Protein AF-A0A2S2NG15-F1 (afdb_monomer)

Foldseek 3Di:
DVLVVLQLLLVVLLVVLCVVVVHDSVPQDLVSSLVSLVVCVPPPVSLLVSLVVSCCVVPNPDDDDPVSSVVSSVCSNVSCNSSCSQQVDPDPPDDDDDDDDDRDRDDDD

Mean predicted aligned error: 10.69 Å

pLDDT: mean 72.99, std 17.3, range [33.66, 89.06]

Radius of gyration: 14.91 Å; Cα contacts (8 Å, |Δi|>4): 68; chains: 1; bounding box: 32×43×29 Å

Secondary structure (DSSP, 8-state):
-HHHHHHHHHHHHHHHHHHHHTS-GGG--HHHHHHHHHHHTSSHHHHHHHHHHHHHHHH-S----HHHHHHHHHHHHSHHHHHHHHS--S---SSS-------------

Sequence (109 aa):
MALHFRRLVSIILLEYLSHKKNTSLIAITLEDFEHFLKSLKKPRGVISGCVRDILVVLLGNCNVTDSAQNLVATWIRRINTLTSTLFKASEIDIRDRGLELTNVYPNYH

Structure (mmCIF, N/CA/C/O backbone):
data_AF-A0A2S2NG15-F1
#
_entry.id   AF-A0A2S2NG15-F1
#
loop_
_atom_site.group_PDB
_atom_site.id
_atom_s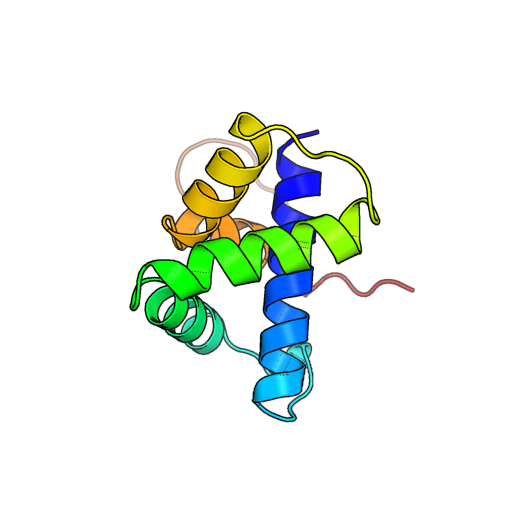ite.type_symbol
_atom_site.label_atom_id
_atom_site.label_alt_id
_atom_site.label_comp_id
_atom_site.label_asym_id
_atom_site.label_entity_id
_atom_site.label_seq_id
_atom_site.pdbx_PDB_ins_c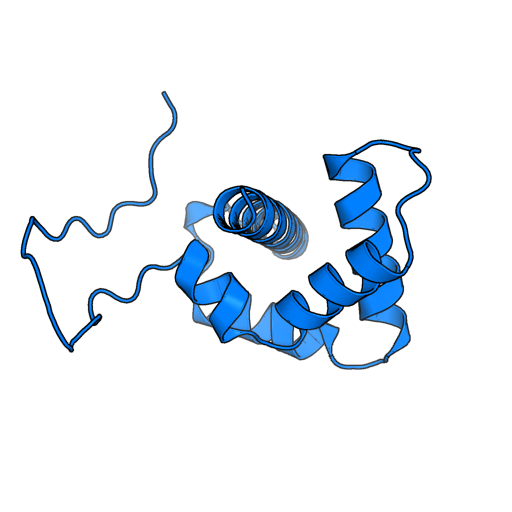ode
_atom_site.Cartn_x
_atom_site.Cartn_y
_atom_site.Cartn_z
_atom_site.occupancy
_atom_site.B_iso_or_equiv
_atom_site.auth_seq_id
_atom_site.auth_comp_id
_atom_site.auth_asym_id
_atom_site.auth_atom_id
_atom_site.pdbx_PDB_model_num
ATOM 1 N N . MET A 1 1 ? 10.495 11.535 -9.237 1.00 53.75 1 MET A N 1
ATOM 2 C CA . MET A 1 1 ? 10.220 10.143 -9.674 1.00 53.75 1 MET A CA 1
ATOM 3 C C . MET A 1 1 ? 9.774 9.234 -8.523 1.00 53.75 1 MET A C 1
ATOM 5 O O . MET A 1 1 ? 8.595 8.915 -8.468 1.00 53.75 1 MET A O 1
ATOM 9 N N . ALA A 1 2 ? 10.636 8.873 -7.558 1.00 65.25 2 ALA A N 1
ATOM 10 C CA . ALA A 1 2 ? 10.291 7.889 -6.512 1.00 65.25 2 ALA A CA 1
ATOM 11 C C . ALA A 1 2 ? 9.127 8.294 -5.577 1.00 65.25 2 ALA A C 1
ATOM 13 O O . ALA A 1 2 ? 8.388 7.429 -5.115 1.00 65.25 2 ALA A O 1
ATOM 14 N N . LEU A 1 3 ? 8.938 9.595 -5.320 1.00 72.25 3 LEU A N 1
ATOM 15 C CA . LEU A 1 3 ? 7.836 10.102 -4.491 1.00 72.25 3 LEU A CA 1
ATOM 16 C C . LEU A 1 3 ? 6.460 9.875 -5.140 1.00 72.25 3 LEU A C 1
ATOM 18 O O . LEU A 1 3 ? 5.532 9.451 -4.459 1.00 72.25 3 LEU A O 1
ATOM 22 N N . HIS A 1 4 ? 6.336 10.111 -6.452 1.00 74.94 4 HIS A N 1
ATOM 23 C CA . HIS A 1 4 ? 5.081 9.900 -7.183 1.00 74.94 4 HIS A CA 1
ATOM 24 C C . HIS A 1 4 ? 4.715 8.420 -7.239 1.00 74.94 4 HIS A C 1
ATOM 26 O O . HIS A 1 4 ? 3.577 8.064 -6.963 1.00 74.94 4 HIS A O 1
ATOM 32 N N . PHE A 1 5 ? 5.697 7.553 -7.501 1.00 79.62 5 PHE A N 1
ATOM 33 C CA . PHE A 1 5 ? 5.469 6.110 -7.506 1.00 79.62 5 PHE A CA 1
ATOM 34 C C . PHE A 1 5 ? 5.064 5.592 -6.120 1.00 79.62 5 PHE A C 1
ATOM 36 O O . PHE A 1 5 ? 4.104 4.842 -5.990 1.00 79.62 5 PHE A O 1
ATOM 43 N N . ARG A 1 6 ? 5.725 6.068 -5.057 1.00 81.50 6 ARG A N 1
ATOM 44 C CA . ARG A 1 6 ? 5.335 5.761 -3.676 1.00 81.50 6 ARG A CA 1
ATOM 45 C C . ARG A 1 6 ? 3.912 6.223 -3.366 1.00 81.50 6 ARG A C 1
ATOM 47 O O . ARG A 1 6 ? 3.167 5.483 -2.740 1.00 81.50 6 ARG A O 1
ATOM 54 N N . ARG A 1 7 ? 3.526 7.415 -3.826 1.00 82.19 7 ARG A N 1
ATOM 55 C CA . ARG A 1 7 ? 2.168 7.938 -3.650 1.00 82.19 7 ARG A CA 1
ATOM 56 C C . ARG A 1 7 ? 1.126 7.077 -4.369 1.00 82.19 7 ARG A C 1
ATOM 58 O O . ARG A 1 7 ? 0.098 6.794 -3.771 1.00 82.19 7 ARG A O 1
ATOM 65 N N . LEU A 1 8 ? 1.406 6.618 -5.590 1.00 83.12 8 LEU A N 1
ATOM 66 C CA . LEU A 1 8 ? 0.530 5.692 -6.320 1.00 83.12 8 LEU A CA 1
ATOM 67 C C . LEU A 1 8 ? 0.361 4.359 -5.582 1.00 83.12 8 LEU A C 1
ATOM 69 O O . LEU A 1 8 ? -0.761 3.899 -5.406 1.00 83.12 8 LEU A O 1
ATOM 73 N N . VAL A 1 9 ? 1.458 3.783 -5.075 1.00 86.50 9 VAL A N 1
ATOM 74 C CA . VAL A 1 9 ? 1.409 2.579 -4.226 1.00 86.50 9 VAL A CA 1
ATOM 75 C C . VAL A 1 9 ? 0.503 2.804 -3.014 1.00 86.50 9 VAL A C 1
ATOM 77 O O . VAL A 1 9 ? -0.321 1.951 -2.693 1.00 86.50 9 VAL A O 1
ATOM 80 N N . SER A 1 10 ? 0.628 3.955 -2.350 1.00 85.88 10 SER A N 1
ATOM 81 C CA . SER A 1 10 ? -0.219 4.285 -1.207 1.00 85.88 10 SER A CA 1
ATOM 82 C C . SER A 1 10 ? -1.700 4.416 -1.597 1.00 85.88 10 SER A C 1
ATOM 84 O O . SER A 1 10 ? -2.545 3.906 -0.869 1.00 85.88 10 SER A O 1
AT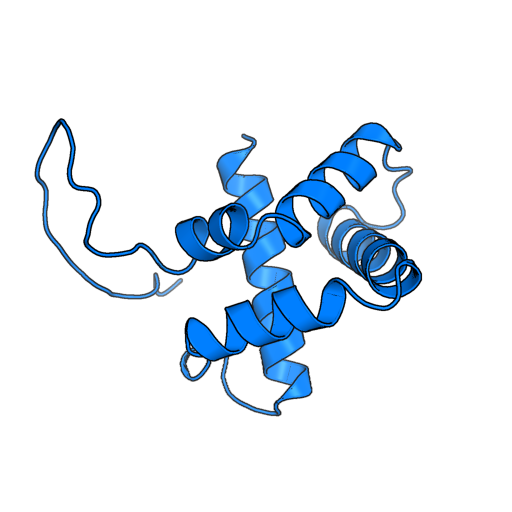OM 86 N N . ILE A 1 11 ? -2.021 5.054 -2.732 1.00 86.62 11 ILE A N 1
ATOM 87 C CA . ILE A 1 11 ? -3.405 5.202 -3.227 1.00 86.62 11 ILE A CA 1
ATOM 88 C C . ILE A 1 11 ? -4.035 3.832 -3.490 1.00 86.62 11 ILE A C 1
ATOM 90 O O . ILE A 1 11 ? -5.123 3.569 -2.992 1.00 86.62 11 ILE A O 1
ATOM 94 N N . ILE A 1 12 ? -3.327 2.926 -4.169 1.00 88.44 12 ILE A N 1
ATOM 95 C CA . ILE A 1 12 ? -3.831 1.569 -4.447 1.00 88.44 12 ILE A CA 1
ATOM 96 C C . ILE A 1 12 ? -4.107 0.804 -3.149 1.00 88.44 12 ILE A C 1
ATOM 98 O O . ILE A 1 12 ? -5.122 0.124 -3.013 1.00 88.44 12 ILE A O 1
ATOM 102 N N . LEU A 1 13 ? -3.219 0.923 -2.160 1.00 88.19 13 LEU A N 1
ATOM 103 C CA . LEU A 1 13 ? -3.423 0.305 -0.849 1.00 88.19 13 LEU A CA 1
ATOM 104 C C . LEU A 1 13 ? -4.637 0.894 -0.115 1.00 88.19 13 LEU A C 1
ATOM 106 O O . LEU A 1 13 ? -5.330 0.169 0.600 1.00 88.19 13 LEU A O 1
ATOM 110 N N . LEU A 1 14 ? -4.890 2.193 -0.281 1.00 87.25 14 LEU A N 1
ATOM 111 C CA . LEU A 1 14 ? -6.043 2.882 0.291 1.00 87.25 14 LEU A CA 1
ATOM 112 C C . LEU A 1 14 ? -7.351 2.439 -0.384 1.00 87.25 14 LEU A C 1
ATOM 114 O O . LEU A 1 14 ? -8.319 2.141 0.310 1.00 87.25 14 LEU A O 1
ATOM 118 N N . GLU A 1 15 ? -7.360 2.321 -1.712 1.00 87.44 15 GLU A N 1
ATOM 119 C CA . GLU A 1 15 ? -8.476 1.770 -2.497 1.00 87.44 15 GLU A CA 1
ATOM 120 C C . GLU A 1 15 ? -8.789 0.334 -2.094 1.00 87.44 15 GLU A C 1
ATOM 122 O O . GLU A 1 15 ? -9.940 -0.002 -1.811 1.00 87.44 15 GLU A O 1
ATOM 127 N N . TYR A 1 16 ? -7.764 -0.504 -1.958 1.00 87.75 16 TYR A N 1
ATOM 128 C CA . TYR A 1 16 ? -7.940 -1.871 -1.484 1.00 87.75 16 TYR A CA 1
ATOM 129 C C . TYR A 1 16 ? -8.577 -1.921 -0.086 1.00 87.75 16 TYR A C 1
ATOM 131 O O . TYR A 1 16 ? -9.485 -2.717 0.167 1.00 87.75 16 TYR A O 1
ATOM 139 N N . LEU A 1 17 ? -8.141 -1.050 0.830 1.00 88.25 17 LEU A N 1
ATOM 140 C CA . LEU A 1 17 ? -8.729 -0.943 2.165 1.00 88.25 17 LEU A CA 1
ATOM 141 C C . LEU A 1 17 ? -10.183 -0.443 2.119 1.00 88.25 17 LEU A C 1
ATOM 143 O O . LEU A 1 17 ? -11.019 -0.967 2.856 1.00 88.25 17 LEU A O 1
ATOM 147 N N . SER A 1 18 ? -10.490 0.517 1.245 1.00 87.12 18 SER A N 1
ATOM 148 C CA . SER A 1 18 ? -11.841 1.055 1.017 1.00 87.12 18 SER A CA 1
ATOM 149 C C . SER A 1 18 ? -12.802 -0.037 0.573 1.00 87.12 18 SER A C 1
ATOM 151 O O . SER A 1 18 ? -13.849 -0.224 1.198 1.00 87.12 18 SER A O 1
ATOM 153 N N . HIS A 1 19 ? -12.396 -0.839 -0.410 1.00 87.25 19 HIS A N 1
ATOM 154 C CA . HIS A 1 19 ? -13.165 -1.996 -0.854 1.00 87.25 19 HIS A CA 1
ATOM 155 C C . HIS A 1 19 ? -13.331 -3.040 0.251 1.00 87.25 19 HIS A C 1
ATOM 157 O O . HIS A 1 19 ? -14.434 -3.537 0.464 1.00 87.25 19 HIS A O 1
ATOM 163 N N . LYS A 1 20 ? -12.268 -3.340 1.007 1.00 86.38 20 LYS A N 1
ATOM 164 C CA . LYS A 1 20 ? -12.324 -4.324 2.097 1.00 86.38 20 LYS A CA 1
ATOM 165 C C . LYS A 1 20 ? -13.265 -3.905 3.232 1.00 86.38 20 LYS A C 1
ATOM 167 O O . LYS A 1 20 ? -13.905 -4.763 3.833 1.00 86.38 20 LYS A O 1
ATOM 172 N N . LYS A 1 21 ? -13.327 -2.610 3.549 1.00 85.25 21 LYS A N 1
ATOM 173 C CA . LYS A 1 21 ? -14.220 -2.055 4.578 1.00 85.25 21 LYS A CA 1
ATOM 174 C C . LYS A 1 21 ? -15.629 -1.739 4.067 1.00 85.25 21 LYS A C 1
ATOM 176 O O . LYS A 1 21 ? -16.504 -1.485 4.887 1.00 85.25 21 LYS A O 1
ATOM 181 N N . ASN A 1 22 ? -15.848 -1.763 2.752 1.00 89.06 22 ASN A N 1
ATOM 182 C CA . ASN A 1 22 ? -17.071 -1.284 2.107 1.00 89.06 22 ASN A CA 1
ATOM 183 C C . ASN A 1 22 ? -17.418 0.168 2.502 1.00 89.06 22 ASN A C 1
ATOM 185 O O . ASN A 1 22 ? -18.566 0.506 2.785 1.00 89.06 22 ASN A O 1
ATOM 189 N N . THR A 1 23 ? -16.397 1.026 2.564 1.00 86.50 23 THR A N 1
ATOM 190 C CA . THR A 1 23 ? -16.508 2.444 2.942 1.00 86.50 23 THR A CA 1
ATOM 191 C C . THR A 1 23 ? -15.836 3.319 1.898 1.00 86.50 23 THR A C 1
ATOM 193 O O . THR A 1 23 ? -14.843 2.902 1.311 1.00 86.50 23 THR A O 1
ATOM 196 N N . SER A 1 24 ? -16.311 4.553 1.707 1.00 84.50 24 SER A N 1
ATOM 197 C CA . SER A 1 24 ? -15.656 5.527 0.818 1.00 84.50 24 SER A CA 1
ATOM 198 C C . SER A 1 24 ? -14.186 5.758 1.200 1.00 84.50 24 SER A C 1
ATOM 200 O O . SER A 1 24 ? -13.846 5.770 2.383 1.00 84.50 24 SER A O 1
ATOM 202 N N . LEU A 1 25 ? -13.330 6.001 0.202 1.00 80.81 25 LEU A N 1
ATOM 203 C CA . LEU A 1 25 ? -11.916 6.368 0.370 1.00 80.81 25 LEU A CA 1
ATOM 204 C C . LEU A 1 25 ? -11.713 7.525 1.357 1.00 80.81 25 LEU A C 1
ATOM 206 O O . LEU A 1 25 ? -10.787 7.500 2.161 1.00 80.81 25 LEU A O 1
ATOM 210 N N . ILE A 1 26 ? -12.606 8.516 1.312 1.00 78.88 26 ILE A N 1
ATOM 211 C CA . ILE A 1 26 ? -12.539 9.739 2.127 1.00 78.88 26 ILE A CA 1
ATOM 212 C C . ILE A 1 26 ? -12.833 9.438 3.606 1.00 78.88 26 ILE A C 1
ATOM 214 O O . ILE A 1 26 ? -12.393 10.166 4.490 1.00 78.88 26 ILE A O 1
ATOM 218 N N . ALA A 1 27 ? -13.555 8.350 3.886 1.00 80.88 27 ALA A N 1
ATOM 219 C CA . ALA A 1 27 ? -13.894 7.932 5.244 1.00 80.88 27 ALA A CA 1
ATOM 220 C C . ALA A 1 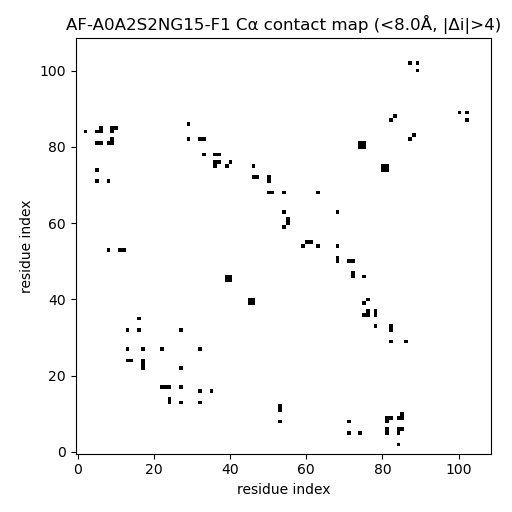27 ? -12.771 7.131 5.926 1.00 80.88 27 ALA A C 1
ATOM 222 O O . ALA A 1 27 ? -12.883 6.818 7.110 1.00 80.88 27 ALA A O 1
ATOM 223 N N . ILE A 1 28 ? -11.701 6.777 5.203 1.00 83.62 28 ILE A N 1
ATOM 224 C CA . ILE A 1 28 ? -10.577 6.041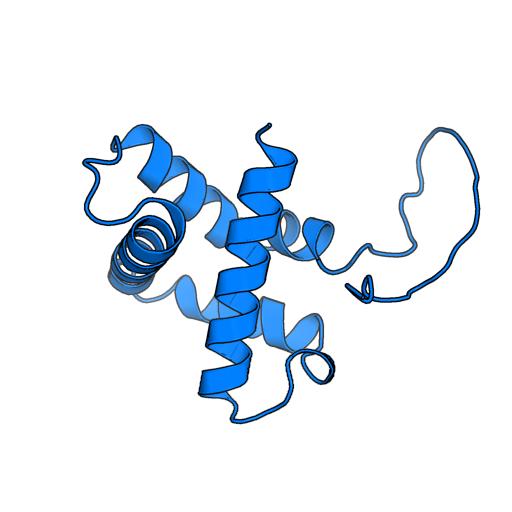 5.780 1.00 83.62 28 ILE A CA 1
ATOM 225 C C . ILE A 1 28 ? -9.693 6.993 6.576 1.00 83.62 28 ILE A C 1
ATOM 227 O O . ILE A 1 28 ? -9.113 7.937 6.040 1.00 83.62 28 ILE A O 1
ATOM 231 N N . THR A 1 29 ? -9.538 6.690 7.859 1.00 86.06 29 THR A N 1
ATOM 232 C CA . THR A 1 29 ? -8.654 7.441 8.750 1.00 86.06 29 THR A CA 1
ATOM 233 C C . THR A 1 29 ? -7.194 6.997 8.615 1.00 86.06 29 THR A C 1
ATOM 235 O O . THR A 1 29 ? -6.885 5.907 8.122 1.00 86.06 29 THR A O 1
ATOM 238 N N . LEU A 1 30 ? -6.268 7.828 9.102 1.00 84.25 30 LEU A N 1
ATOM 239 C CA . LEU A 1 30 ? -4.857 7.449 9.215 1.00 84.25 30 LEU A CA 1
ATOM 240 C C . LEU A 1 30 ? -4.692 6.166 10.047 1.00 84.25 30 LEU A C 1
ATOM 242 O O . LEU A 1 30 ? -3.960 5.265 9.645 1.00 84.25 30 LEU A O 1
ATOM 246 N N . GLU A 1 31 ? -5.400 6.066 11.173 1.00 85.75 31 GLU A N 1
ATOM 247 C CA . GLU A 1 31 ? -5.330 4.913 12.074 1.00 85.75 31 GLU A CA 1
ATOM 248 C C . GLU A 1 31 ? -5.773 3.617 11.382 1.00 85.75 31 GLU A C 1
ATOM 250 O O . GLU A 1 31 ? -5.097 2.589 11.484 1.00 85.75 31 GLU A O 1
ATOM 255 N N . ASP A 1 32 ? -6.846 3.681 10.592 1.00 86.19 32 ASP A N 1
ATOM 256 C CA . ASP A 1 32 ? -7.314 2.555 9.784 1.00 86.19 32 ASP A CA 1
ATOM 257 C C . ASP A 1 32 ? -6.254 2.075 8.796 1.00 86.19 32 ASP A C 1
ATOM 259 O O . ASP A 1 32 ? -6.011 0.870 8.653 1.00 86.19 32 ASP A O 1
ATOM 263 N N . PHE A 1 33 ? -5.608 3.024 8.120 1.00 86.25 33 PHE A N 1
ATOM 264 C CA . PHE A 1 33 ? -4.567 2.730 7.151 1.00 86.25 33 PHE A CA 1
ATOM 265 C C . PHE A 1 33 ? -3.318 2.147 7.824 1.00 86.25 33 PHE A C 1
ATOM 267 O O . PHE A 1 33 ? -2.757 1.157 7.349 1.00 86.25 33 PHE A O 1
ATOM 274 N N . GLU A 1 34 ? -2.906 2.676 8.976 1.00 86.62 34 GLU A N 1
ATOM 275 C CA . GLU A 1 34 ? -1.798 2.118 9.750 1.00 86.62 34 GLU A CA 1
ATOM 276 C C . GLU A 1 34 ? -2.085 0.707 10.256 1.00 86.62 34 GLU A C 1
ATOM 278 O O . GLU A 1 34 ? -1.219 -0.170 10.166 1.00 86.62 34 GLU A O 1
ATOM 283 N N . HIS A 1 35 ? -3.286 0.469 10.784 1.00 87.81 35 HIS A N 1
ATOM 284 C CA . HIS A 1 35 ? -3.699 -0.849 11.250 1.00 87.81 35 HIS A CA 1
ATOM 285 C C . HIS A 1 35 ? -3.705 -1.857 10.096 1.00 87.81 35 HIS A C 1
ATOM 287 O O . HIS A 1 35 ? -3.192 -2.973 10.229 1.00 87.81 35 HIS A O 1
ATOM 293 N N . PHE A 1 36 ? -4.192 -1.446 8.924 1.00 87.75 36 PHE A N 1
ATOM 294 C CA . PHE A 1 36 ? -4.114 -2.247 7.710 1.00 87.75 36 PHE A CA 1
ATOM 295 C C . PHE A 1 36 ? -2.664 -2.582 7.331 1.00 87.75 36 PHE A C 1
ATOM 297 O O . PHE A 1 36 ? -2.330 -3.761 7.192 1.00 87.75 36 PHE A O 1
ATOM 304 N N . LEU A 1 37 ? -1.765 -1.597 7.262 1.00 86.31 37 LEU A N 1
ATOM 305 C CA . LEU A 1 37 ? -0.350 -1.838 6.955 1.00 86.31 37 LEU A CA 1
ATOM 306 C C . LEU A 1 37 ? 0.336 -2.737 7.999 1.00 86.31 37 LEU A C 1
ATOM 308 O O . LEU A 1 37 ? 1.176 -3.568 7.646 1.00 86.31 37 LEU A O 1
ATOM 312 N N . LYS A 1 38 ? -0.028 -2.625 9.285 1.00 85.00 38 LYS A N 1
ATOM 313 C CA . LYS A 1 38 ? 0.429 -3.544 10.346 1.00 85.00 38 LYS A CA 1
ATOM 314 C C . LYS A 1 38 ? -0.071 -4.966 10.099 1.00 85.00 38 LYS A C 1
ATOM 316 O O . LYS A 1 38 ? 0.716 -5.900 10.252 1.00 85.00 38 LYS A O 1
ATOM 321 N N . SER A 1 39 ? -1.323 -5.132 9.668 1.00 84.38 39 SER A N 1
ATOM 322 C CA . SER A 1 39 ? -1.897 -6.445 9.345 1.00 84.38 39 SER A CA 1
ATOM 323 C C . SER A 1 39 ? -1.173 -7.129 8.182 1.00 84.38 39 SER A C 1
ATOM 325 O O . SER A 1 39 ? -0.960 -8.335 8.221 1.00 84.38 39 SER A O 1
ATOM 327 N N . LEU A 1 40 ? -0.672 -6.366 7.204 1.00 80.75 40 LEU A N 1
ATOM 328 C CA . LEU A 1 40 ? 0.104 -6.920 6.091 1.00 80.75 40 LEU A CA 1
ATOM 329 C C . LEU A 1 40 ? 1.458 -7.497 6.534 1.00 80.75 40 LEU A C 1
ATOM 331 O O . LEU A 1 40 ? 2.022 -8.330 5.831 1.00 80.75 40 LEU A O 1
ATOM 335 N N . LYS A 1 41 ? 1.998 -7.106 7.700 1.00 73.62 41 LYS A N 1
ATOM 336 C CA . LYS A 1 41 ? 3.303 -7.592 8.187 1.00 73.62 41 LYS A CA 1
ATOM 337 C C . LYS A 1 41 ? 3.300 -9.058 8.621 1.00 73.62 41 LYS A C 1
ATOM 339 O O . LYS A 1 41 ? 4.381 -9.643 8.737 1.00 73.62 41 LYS A O 1
ATOM 344 N N . LYS A 1 42 ? 2.133 -9.654 8.881 1.00 70.56 42 LYS A N 1
ATOM 345 C CA . LYS A 1 42 ? 2.002 -11.038 9.356 1.00 70.56 42 LYS A CA 1
ATOM 346 C C . LYS A 1 42 ? 0.783 -11.700 8.700 1.00 70.56 42 LYS A C 1
ATOM 348 O O . LYS A 1 42 ? -0.308 -11.173 8.877 1.00 70.56 42 LYS A O 1
ATOM 353 N N . PRO A 1 43 ? 0.907 -12.868 8.039 1.00 62.41 43 PRO A N 1
ATOM 354 C CA . PRO A 1 43 ? 2.107 -13.676 7.760 1.00 62.41 43 PRO A CA 1
ATOM 355 C C . PRO A 1 43 ? 2.971 -13.160 6.584 1.00 62.41 43 PRO A C 1
ATOM 357 O O . PRO A 1 43 ? 2.488 -12.451 5.708 1.00 62.41 43 PRO A O 1
ATOM 360 N N . ARG A 1 44 ? 4.264 -13.547 6.535 1.00 59.59 44 ARG A N 1
ATOM 361 C CA . ARG A 1 44 ? 5.271 -13.061 5.551 1.00 59.59 44 ARG A CA 1
ATOM 362 C C . ARG A 1 44 ? 4.838 -13.172 4.077 1.00 59.59 44 ARG A C 1
ATOM 364 O O . ARG A 1 44 ? 5.263 -12.342 3.276 1.00 59.59 44 ARG A O 1
ATOM 371 N N . GLY A 1 45 ? 4.008 -14.157 3.725 1.00 63.00 45 GLY A N 1
ATOM 372 C CA . GLY A 1 45 ? 3.511 -14.352 2.356 1.00 63.00 45 GLY A CA 1
ATOM 373 C C . GLY A 1 45 ? 2.558 -13.253 1.868 1.00 63.00 45 GLY A C 1
ATOM 374 O O . GLY A 1 45 ? 2.521 -12.969 0.674 1.00 63.00 45 GLY A O 1
ATOM 375 N N . VAL A 1 46 ? 1.858 -12.573 2.782 1.00 75.75 46 VAL A N 1
ATOM 376 C CA . VAL A 1 46 ? 0.840 -11.563 2.442 1.00 75.75 46 VAL A CA 1
ATOM 377 C C . VAL A 1 46 ? 1.462 -10.326 1.798 1.00 75.75 46 VAL A C 1
ATOM 379 O O . VAL A 1 46 ? 0.897 -9.786 0.852 1.00 75.75 46 VAL A O 1
ATOM 382 N N . ILE A 1 47 ? 2.662 -9.915 2.230 1.00 80.62 47 ILE A N 1
ATOM 383 C CA . ILE A 1 47 ? 3.374 -8.792 1.597 1.00 80.62 47 ILE A CA 1
ATOM 384 C C . ILE A 1 47 ? 3.756 -9.139 0.161 1.00 80.62 47 ILE A C 1
ATOM 386 O O . ILE A 1 47 ? 3.577 -8.311 -0.719 1.00 80.62 47 ILE A O 1
ATOM 390 N N . SER A 1 48 ? 4.297 -10.335 -0.087 1.00 77.69 48 SER A N 1
ATOM 391 C CA . SER A 1 48 ? 4.763 -10.701 -1.430 1.00 77.69 48 SER A CA 1
ATOM 392 C C . SER A 1 48 ? 3.608 -10.770 -2.431 1.00 77.69 48 SER A C 1
ATOM 394 O O . SER A 1 4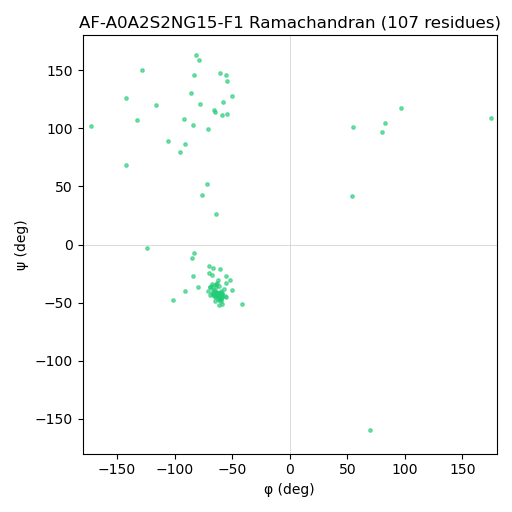8 ? 3.754 -10.250 -3.535 1.00 77.69 48 SER A O 1
ATOM 396 N N . GLY A 1 49 ? 2.463 -11.336 -2.028 1.00 81.50 49 GLY A N 1
ATOM 397 C CA . GLY A 1 49 ? 1.239 -11.318 -2.836 1.00 81.50 49 GLY A CA 1
ATOM 398 C C . GLY A 1 49 ? 0.751 -9.894 -3.095 1.00 81.50 49 GLY A C 1
ATOM 399 O O . GLY A 1 49 ? 0.645 -9.482 -4.241 1.00 81.50 49 GLY A O 1
ATOM 400 N N . CYS A 1 50 ? 0.603 -9.095 -2.036 1.00 83.12 50 CYS A N 1
ATOM 401 C CA . CYS A 1 50 ? 0.150 -7.707 -2.141 1.00 83.12 50 CYS A CA 1
ATOM 402 C C . CYS A 1 50 ? 1.063 -6.842 -3.031 1.00 83.12 50 CYS A C 1
ATOM 404 O O . CYS A 1 50 ? 0.581 -6.067 -3.849 1.00 83.12 50 CYS A O 1
ATOM 406 N N . VAL A 1 51 ? 2.386 -6.991 -2.921 1.00 85.62 51 VAL A N 1
ATOM 407 C CA . VAL A 1 51 ? 3.353 -6.283 -3.777 1.00 85.62 51 VAL A CA 1
ATOM 408 C C . VAL A 1 51 ? 3.188 -6.684 -5.238 1.00 85.62 51 VAL A C 1
ATOM 410 O O . VAL A 1 51 ? 3.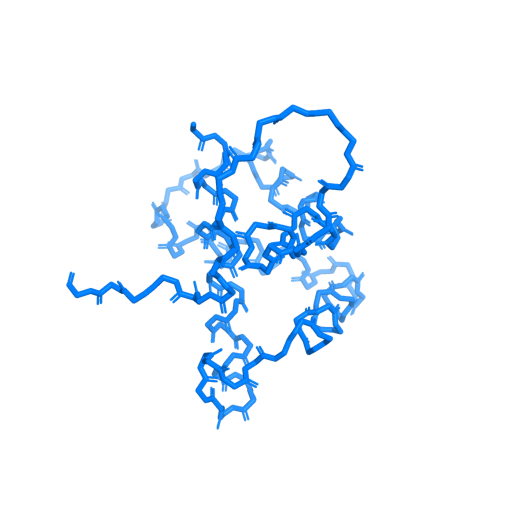232 -5.814 -6.105 1.00 85.62 51 VAL A O 1
ATOM 413 N N . ARG A 1 52 ? 2.995 -7.978 -5.516 1.00 83.00 52 ARG A N 1
ATOM 414 C CA . ARG A 1 52 ? 2.755 -8.463 -6.877 1.00 83.00 52 ARG A CA 1
ATOM 415 C C . ARG A 1 52 ? 1.479 -7.852 -7.448 1.00 83.00 52 ARG A C 1
ATOM 417 O O . ARG A 1 52 ? 1.535 -7.313 -8.546 1.00 83.00 52 ARG A O 1
ATOM 424 N N . ASP A 1 53 ? 0.387 -7.862 -6.689 1.00 83.50 53 ASP A N 1
ATOM 425 C CA . ASP A 1 53 ? -0.900 -7.314 -7.127 1.00 83.50 53 ASP A CA 1
ATOM 426 C C . ASP A 1 53 ? -0.796 -5.809 -7.424 1.00 83.50 53 ASP A C 1
ATOM 428 O O . ASP A 1 53 ? -1.218 -5.354 -8.483 1.00 83.50 53 ASP A O 1
ATOM 432 N N . ILE A 1 54 ? -0.138 -5.040 -6.547 1.00 85.44 54 ILE A N 1
ATOM 433 C CA . ILE A 1 54 ? 0.108 -3.602 -6.757 1.00 85.44 54 ILE A CA 1
ATOM 434 C C . ILE A 1 54 ? 0.910 -3.358 -8.038 1.00 85.44 54 ILE A C 1
ATOM 436 O O . ILE A 1 54 ? 0.605 -2.446 -8.804 1.00 85.44 54 ILE A O 1
ATOM 440 N N . LEU A 1 55 ? 1.954 -4.153 -8.273 1.00 82.56 55 LEU A N 1
ATOM 441 C CA . LEU A 1 55 ? 2.798 -3.998 -9.453 1.00 82.56 55 LEU A CA 1
ATOM 442 C C . LEU A 1 55 ? 2.065 -4.380 -10.740 1.00 82.56 55 LEU A C 1
ATOM 444 O O . LEU A 1 55 ? 2.252 -3.694 -11.741 1.00 82.56 55 LEU A O 1
ATOM 448 N N . VAL A 1 56 ? 1.203 -5.399 -10.705 1.00 83.12 56 VAL A N 1
ATOM 449 C CA . VAL A 1 56 ? 0.330 -5.756 -11.833 1.00 83.12 56 VAL A CA 1
ATOM 450 C C . VAL A 1 56 ? -0.646 -4.623 -12.141 1.00 83.12 56 VAL A C 1
ATOM 452 O O . VAL A 1 56 ? -0.814 -4.271 -13.304 1.00 83.12 56 VAL A O 1
ATOM 455 N N . VAL A 1 57 ? -1.242 -3.995 -11.123 1.00 82.19 57 VAL A N 1
ATOM 456 C CA . VAL A 1 57 ? -2.141 -2.844 -11.324 1.00 82.19 57 VAL A CA 1
ATOM 457 C C . VAL A 1 57 ? -1.395 -1.643 -11.920 1.00 82.19 57 VAL A C 1
ATOM 459 O O . VAL A 1 57 ? -1.918 -0.976 -12.807 1.00 82.19 57 VAL A O 1
ATOM 462 N N . LEU A 1 58 ? -0.167 -1.369 -11.469 1.00 81.19 58 LEU A N 1
ATOM 463 C CA . LEU A 1 58 ? 0.599 -0.193 -11.903 1.00 81.19 58 LEU A CA 1
ATOM 464 C C . LEU A 1 58 ? 1.288 -0.351 -13.259 1.00 81.19 58 LEU A C 1
ATOM 466 O O . LEU A 1 58 ? 1.439 0.630 -13.983 1.00 81.19 58 LEU A O 1
ATOM 470 N N . LEU A 1 59 ? 1.789 -1.548 -13.559 1.00 80.12 59 LEU A N 1
ATOM 471 C CA . LEU A 1 59 ? 2.698 -1.795 -14.682 1.00 80.12 59 LEU A CA 1
ATOM 472 C C . LEU A 1 59 ? 2.169 -2.868 -15.647 1.00 80.12 59 LEU A C 1
ATOM 474 O O . LEU A 1 59 ? 2.811 -3.140 -16.659 1.00 80.12 59 LEU A O 1
ATOM 478 N N . GLY A 1 60 ? 1.021 -3.485 -15.356 1.00 76.44 60 GLY A N 1
ATOM 479 C CA . GLY A 1 60 ? 0.500 -4.630 -16.100 1.00 76.44 60 GLY A CA 1
ATOM 480 C C . GLY A 1 60 ? 1.326 -5.901 -15.874 1.00 76.44 60 GLY A C 1
ATOM 481 O O . GLY A 1 60 ? 2.099 -6.011 -14.922 1.00 76.44 60 GLY A O 1
ATOM 482 N N . ASN A 1 61 ? 1.209 -6.865 -16.791 1.00 73.94 61 ASN A N 1
ATOM 483 C CA . ASN A 1 61 ? 1.973 -8.123 -16.770 1.00 73.94 61 ASN A CA 1
ATOM 484 C C . ASN A 1 61 ? 3.434 -7.946 -17.235 1.00 73.94 61 ASN A C 1
ATOM 486 O O . ASN A 1 61 ? 3.957 -8.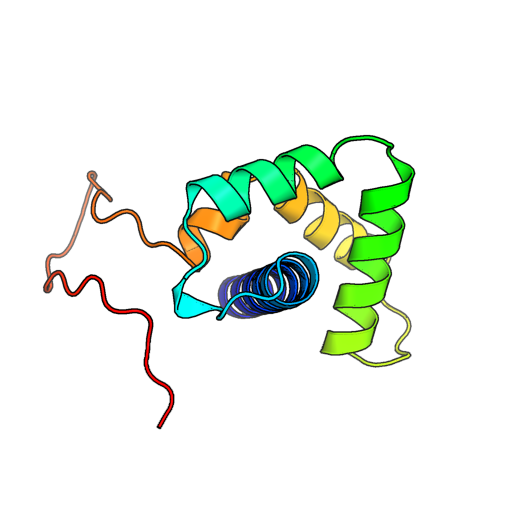743 -18.012 1.00 73.94 61 ASN A O 1
ATOM 490 N N . CYS A 1 62 ? 4.096 -6.882 -16.785 1.00 71.31 62 CYS A N 1
ATOM 491 C CA . CYS A 1 62 ? 5.511 -6.658 -17.047 1.00 71.31 62 CYS A CA 1
ATOM 492 C C . CYS A 1 62 ? 6.381 -7.435 -16.051 1.00 71.31 62 CYS A C 1
ATOM 494 O O . CYS A 1 62 ? 6.057 -7.549 -14.868 1.00 71.31 62 CYS A O 1
ATOM 496 N N . ASN A 1 63 ? 7.543 -7.909 -16.507 1.00 70.19 63 ASN A N 1
ATOM 497 C CA . ASN A 1 63 ? 8.547 -8.495 -15.621 1.00 70.19 63 ASN A CA 1
ATOM 498 C C . ASN A 1 63 ? 9.197 -7.397 -14.771 1.00 70.19 63 ASN A C 1
ATOM 500 O O . ASN A 1 63 ? 10.087 -6.677 -15.224 1.00 70.19 63 ASN A O 1
ATOM 504 N N . VAL A 1 64 ? 8.741 -7.263 -13.527 1.00 76.06 64 VAL A N 1
ATOM 505 C CA . VAL A 1 64 ? 9.299 -6.314 -12.562 1.00 76.06 64 VAL A CA 1
ATOM 506 C C . VAL A 1 64 ? 10.484 -6.942 -11.837 1.00 76.06 64 VAL A C 1
ATOM 508 O O . VAL A 1 64 ? 10.371 -8.038 -11.289 1.00 76.06 64 VAL A O 1
ATOM 511 N N . THR A 1 65 ? 11.609 -6.225 -11.789 1.00 81.56 65 THR A N 1
ATOM 512 C CA . THR A 1 65 ? 12.833 -6.685 -11.118 1.00 81.56 65 THR A CA 1
ATOM 513 C C . THR A 1 65 ? 12.615 -6.940 -9.625 1.00 81.56 65 THR A C 1
ATOM 515 O O . THR A 1 65 ? 11.873 -6.212 -8.955 1.00 81.56 65 THR A O 1
ATOM 518 N N . ASP A 1 66 ? 13.330 -7.921 -9.069 1.00 81.94 66 ASP A N 1
ATOM 519 C CA . ASP A 1 66 ? 13.287 -8.237 -7.633 1.00 81.94 66 ASP A CA 1
ATOM 520 C C . ASP A 1 66 ? 13.625 -7.019 -6.764 1.00 81.94 66 ASP A C 1
ATOM 522 O O . ASP A 1 66 ? 13.056 -6.821 -5.691 1.00 81.94 66 ASP A O 1
ATOM 526 N N . SER A 1 67 ? 14.508 -6.143 -7.247 1.00 81.69 67 SER A N 1
ATOM 527 C CA . SER A 1 67 ? 14.858 -4.883 -6.586 1.00 81.69 67 SER A CA 1
ATOM 528 C C . SER A 1 67 ? 13.653 -3.952 -6.423 1.00 81.69 67 SER A C 1
ATOM 530 O O . SER A 1 67 ? 13.465 -3.376 -5.350 1.00 81.69 67 SER A O 1
ATOM 532 N N . ALA A 1 68 ? 12.808 -3.820 -7.450 1.00 79.69 68 ALA A N 1
ATOM 533 C CA . ALA A 1 68 ? 11.606 -2.993 -7.384 1.00 79.69 68 ALA A CA 1
ATOM 534 C C . ALA A 1 68 ? 10.532 -3.623 -6.479 1.00 79.69 68 ALA A C 1
ATOM 536 O O . ALA A 1 68 ? 9.931 -2.919 -5.666 1.00 79.69 68 ALA A O 1
ATOM 537 N N . GLN A 1 69 ? 10.359 -4.948 -6.530 1.00 84.06 69 GLN A N 1
ATOM 538 C CA . GLN A 1 69 ? 9.471 -5.671 -5.610 1.00 84.06 69 GLN A CA 1
ATOM 539 C C . GLN A 1 69 ? 9.907 -5.482 -4.145 1.00 84.06 69 GLN A C 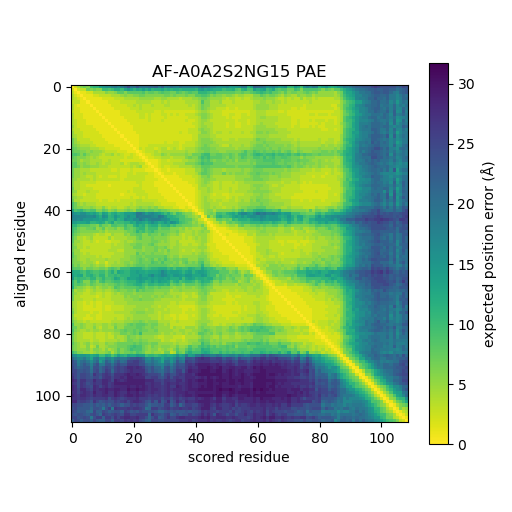1
ATOM 541 O O . GLN A 1 69 ? 9.103 -5.129 -3.278 1.00 84.06 69 GLN A O 1
ATOM 546 N N . ASN A 1 70 ? 11.204 -5.631 -3.866 1.00 85.75 70 ASN A N 1
ATOM 547 C CA . ASN A 1 70 ? 11.777 -5.430 -2.535 1.00 85.75 70 ASN A CA 1
ATOM 548 C C . ASN A 1 70 ? 11.648 -3.983 -2.046 1.00 85.75 70 ASN A C 1
ATOM 550 O O . ASN A 1 70 ? 11.443 -3.749 -0.849 1.00 85.75 70 ASN A O 1
ATOM 554 N N . LEU A 1 71 ? 11.731 -3.007 -2.952 1.00 85.62 71 LEU A N 1
ATOM 555 C CA . LEU A 1 71 ? 11.538 -1.598 -2.627 1.00 85.62 71 LEU A CA 1
ATOM 556 C C . LEU A 1 71 ? 10.099 -1.320 -2.165 1.00 85.62 71 LEU A C 1
ATOM 558 O O . LEU A 1 71 ? 9.909 -0.737 -1.095 1.00 85.62 71 LEU A O 1
ATOM 562 N N . VAL A 1 72 ? 9.093 -1.801 -2.904 1.00 86.12 72 VAL A N 1
ATOM 563 C CA . VAL A 1 72 ? 7.673 -1.660 -2.529 1.00 86.12 72 VAL A CA 1
ATOM 564 C C . VAL A 1 72 ? 7.382 -2.400 -1.220 1.00 86.12 72 VAL A C 1
ATOM 566 O O . VAL A 1 72 ? 6.784 -1.831 -0.304 1.00 86.12 72 VAL A O 1
ATOM 569 N N . ALA A 1 73 ? 7.894 -3.626 -1.065 1.00 85.88 73 ALA A N 1
ATOM 570 C CA . ALA A 1 73 ? 7.789 -4.381 0.184 1.00 85.88 73 ALA A CA 1
ATOM 571 C C . ALA A 1 73 ? 8.388 -3.612 1.375 1.00 85.88 73 ALA A C 1
ATOM 573 O O . ALA A 1 73 ? 7.848 -3.635 2.483 1.00 85.88 73 ALA A O 1
ATOM 574 N N . THR A 1 74 ? 9.503 -2.909 1.160 1.00 86.31 74 THR A N 1
ATOM 575 C CA . THR A 1 74 ? 10.151 -2.087 2.189 1.00 86.31 74 THR A CA 1
ATOM 576 C C . THR A 1 74 ? 9.282 -0.899 2.590 1.00 86.31 74 THR A C 1
ATOM 578 O O . THR A 1 74 ? 9.194 -0.598 3.782 1.00 86.31 74 THR A O 1
ATOM 581 N N . TRP A 1 75 ? 8.602 -0.252 1.642 1.00 87.56 75 TRP A N 1
ATOM 582 C CA . TRP A 1 75 ? 7.671 0.837 1.951 1.00 87.56 75 TRP A CA 1
ATOM 583 C C . TRP A 1 75 ? 6.469 0.354 2.759 1.00 87.56 75 TRP A C 1
ATOM 585 O O . TRP A 1 75 ? 6.164 0.958 3.780 1.00 87.56 75 TRP A O 1
ATOM 595 N N . ILE A 1 76 ? 5.867 -0.783 2.394 1.00 84.69 76 ILE A N 1
ATOM 596 C CA . ILE A 1 76 ? 4.763 -1.391 3.162 1.00 84.69 76 ILE A CA 1
ATOM 597 C C . ILE A 1 76 ? 5.206 -1.716 4.598 1.00 84.69 76 ILE A C 1
ATOM 599 O O . ILE A 1 76 ? 4.478 -1.480 5.563 1.00 84.69 76 ILE A O 1
ATOM 603 N N . ARG A 1 77 ? 6.438 -2.213 4.779 1.00 83.06 77 ARG A N 1
ATOM 604 C CA . ARG A 1 77 ? 6.987 -2.485 6.119 1.00 83.06 77 ARG A CA 1
ATOM 605 C C . ARG A 1 77 ? 7.225 -1.206 6.927 1.00 83.06 77 ARG A C 1
ATOM 607 O O . ARG A 1 77 ? 7.069 -1.222 8.152 1.00 83.06 77 ARG A O 1
ATOM 614 N N . ARG A 1 78 ? 7.607 -0.108 6.276 1.00 84.31 78 ARG A N 1
ATOM 615 C CA . ARG A 1 78 ? 7.854 1.194 6.905 1.00 84.31 78 ARG A CA 1
ATOM 616 C C . ARG A 1 78 ? 6.601 2.064 6.803 1.00 84.31 78 ARG A C 1
ATOM 618 O O . ARG A 1 78 ? 6.550 2.956 5.973 1.00 84.31 78 ARG A O 1
ATOM 625 N N . ILE A 1 79 ? 5.630 1.829 7.684 1.00 78.25 79 ILE A N 1
ATOM 626 C CA . ILE A 1 79 ? 4.312 2.501 7.730 1.00 78.25 79 ILE A CA 1
ATOM 627 C C . ILE A 1 79 ? 4.409 4.013 7.464 1.00 78.25 79 ILE A C 1
ATOM 629 O O . ILE A 1 79 ? 3.791 4.500 6.520 1.00 78.25 79 ILE A O 1
ATOM 633 N N . ASN A 1 80 ? 5.297 4.708 8.185 1.00 79.44 80 ASN A N 1
ATOM 634 C CA . ASN A 1 80 ? 5.532 6.153 8.048 1.00 79.44 80 ASN A CA 1
ATOM 635 C C . ASN A 1 80 ? 5.889 6.595 6.621 1.00 79.44 80 ASN A C 1
ATOM 637 O O . ASN A 1 80 ? 5.645 7.732 6.235 1.00 79.44 80 ASN A O 1
ATOM 641 N N . THR A 1 81 ? 6.480 5.707 5.820 1.00 79.44 81 THR A N 1
ATOM 642 C CA . THR A 1 81 ? 6.861 5.980 4.429 1.00 79.44 81 THR A CA 1
ATOM 643 C C . THR A 1 81 ? 5.636 6.135 3.532 1.00 79.44 81 THR A C 1
ATOM 645 O O . THR A 1 81 ? 5.668 6.969 2.636 1.00 79.44 81 THR A O 1
ATOM 648 N N . LEU A 1 82 ? 4.571 5.362 3.762 1.00 81.06 82 LEU A N 1
ATOM 649 C CA . LEU A 1 82 ? 3.335 5.438 2.976 1.00 81.06 82 LEU A CA 1
ATOM 650 C C . LEU A 1 82 ? 2.342 6.430 3.588 1.00 81.06 82 LEU A C 1
ATOM 652 O O . LEU A 1 82 ? 1.747 7.221 2.857 1.00 81.06 82 LEU A O 1
ATOM 656 N N . THR A 1 83 ? 2.212 6.462 4.917 1.00 79.50 83 THR A N 1
ATOM 657 C CA . THR A 1 83 ? 1.287 7.383 5.593 1.00 79.50 83 THR A CA 1
ATOM 658 C C . THR A 1 83 ? 1.651 8.840 5.332 1.00 79.50 83 THR A C 1
ATOM 660 O O . THR A 1 83 ? 0.791 9.577 4.872 1.00 79.50 83 THR A O 1
ATOM 663 N N . SER A 1 84 ? 2.927 9.228 5.458 1.00 75.44 84 SER A N 1
ATOM 664 C CA . SER A 1 84 ? 3.388 10.605 5.182 1.00 75.44 84 SER A CA 1
ATOM 665 C C . SER A 1 84 ? 3.153 11.081 3.744 1.00 75.44 84 SER A C 1
ATOM 667 O O . SER A 1 84 ? 3.133 12.284 3.489 1.00 75.44 84 SER A O 1
ATOM 669 N N . THR A 1 85 ? 2.973 10.159 2.789 1.00 75.00 85 THR A N 1
ATOM 670 C CA . THR A 1 85 ? 2.673 10.523 1.394 1.00 75.00 85 THR A CA 1
ATOM 671 C C . THR A 1 85 ? 1.200 10.797 1.121 1.00 75.00 85 THR A C 1
ATOM 673 O O . THR A 1 85 ? 0.902 11.538 0.186 1.00 75.00 85 THR A O 1
ATOM 676 N N . LEU A 1 86 ? 0.293 10.195 1.896 1.00 72.44 86 LEU A N 1
ATOM 677 C CA . LEU A 1 86 ? -1.159 10.350 1.740 1.00 72.44 86 LEU A CA 1
ATOM 678 C C . LEU A 1 86 ? -1.738 11.318 2.762 1.00 72.44 86 LEU A C 1
ATOM 680 O O . LEU A 1 86 ? -2.498 12.217 2.421 1.00 72.44 86 LEU A O 1
ATOM 684 N N . PHE A 1 87 ? -1.347 11.121 4.012 1.00 69.12 87 PHE A N 1
ATOM 685 C CA . PHE A 1 87 ? -1.747 11.886 5.169 1.00 69.12 87 PHE A CA 1
ATOM 686 C C . PHE A 1 87 ? -0.541 12.755 5.517 1.00 69.12 87 PHE A C 1
ATOM 688 O O . PHE A 1 87 ? 0.365 12.331 6.236 1.00 69.12 87 PHE A O 1
ATOM 695 N N . LYS A 1 88 ? -0.461 13.956 4.935 1.00 60.88 88 LYS A N 1
ATOM 696 C CA . LYS A 1 88 ? 0.489 14.952 5.436 1.00 60.88 88 LYS A CA 1
ATOM 697 C C . LYS A 1 88 ? 0.121 15.193 6.899 1.00 60.88 88 LYS A C 1
ATOM 699 O O . LYS A 1 88 ? -0.937 15.749 7.169 1.00 60.88 88 LYS A O 1
ATOM 704 N N . ALA A 1 89 ? 0.978 14.780 7.828 1.00 44.06 89 ALA A N 1
ATOM 705 C CA . ALA A 1 89 ? 0.951 15.376 9.149 1.00 44.06 89 ALA A CA 1
ATOM 706 C C . ALA A 1 89 ? 1.182 16.875 8.933 1.00 44.06 89 ALA A C 1
ATOM 708 O O . ALA A 1 89 ? 2.188 17.271 8.342 1.00 44.06 89 ALA A O 1
ATOM 709 N N . SER A 1 90 ? 0.251 17.701 9.390 1.00 39.22 90 SER A N 1
ATOM 710 C CA . SER A 1 90 ? 0.382 19.153 9.515 1.00 39.22 90 SER A CA 1
ATOM 711 C C . SER A 1 90 ? 1.462 19.568 10.531 1.00 39.22 90 SER A C 1
ATOM 713 O O . SER A 1 90 ? 1.396 20.649 11.096 1.00 39.22 90 SER A O 1
ATOM 715 N N . GLU A 1 91 ? 2.467 18.723 10.755 1.00 40.25 91 GLU A N 1
ATOM 716 C CA . GLU A 1 91 ? 3.577 18.909 11.681 1.00 40.25 91 GLU A CA 1
ATOM 717 C C . GLU A 1 91 ? 4.846 18.342 11.031 1.00 40.25 91 GLU A C 1
ATOM 719 O O . GLU A 1 91 ? 5.392 17.310 11.414 1.00 40.25 91 GLU A O 1
ATOM 724 N N . ILE A 1 92 ? 5.307 19.015 9.976 1.00 37.59 92 ILE A N 1
ATOM 725 C CA . ILE A 1 92 ? 6.738 19.053 9.684 1.00 37.59 92 ILE A CA 1
ATOM 726 C C . ILE A 1 92 ? 7.239 20.285 10.424 1.00 37.59 92 ILE A C 1
ATOM 728 O O . ILE A 1 92 ? 7.289 21.368 9.848 1.00 37.59 92 ILE A O 1
ATOM 732 N N . ASP A 1 93 ? 7.580 20.136 11.700 1.00 35.56 93 ASP A N 1
ATOM 733 C CA . ASP A 1 93 ? 8.585 21.025 12.257 1.00 35.56 93 ASP A CA 1
ATOM 734 C C . ASP A 1 93 ? 9.934 20.332 12.083 1.00 35.56 93 ASP A C 1
ATOM 736 O O . ASP A 1 93 ? 10.207 19.277 12.656 1.00 35.56 93 ASP A O 1
ATOM 740 N N . ILE A 1 94 ? 10.730 20.859 11.161 1.00 43.16 94 ILE A N 1
ATOM 741 C CA . ILE A 1 94 ? 12.030 21.459 11.460 1.00 43.16 94 ILE A CA 1
ATOM 742 C C . ILE A 1 94 ? 12.651 21.811 10.105 1.00 43.16 94 ILE A C 1
ATOM 744 O O . ILE A 1 94 ? 13.125 20.956 9.356 1.00 43.16 94 ILE A O 1
ATOM 748 N N . ARG A 1 95 ? 12.689 23.126 9.881 1.00 36.06 95 ARG A N 1
ATOM 749 C CA . ARG A 1 95 ? 13.432 23.880 8.863 1.00 36.06 95 ARG A CA 1
ATOM 750 C C . ARG A 1 95 ? 12.796 23.975 7.477 1.00 36.06 95 ARG A C 1
ATOM 752 O O . ARG A 1 95 ? 12.943 23.124 6.611 1.00 36.06 95 ARG A O 1
ATOM 759 N N . ASP A 1 96 ? 12.288 25.185 7.293 1.00 40.28 96 ASP A N 1
ATOM 760 C CA . ASP A 1 96 ? 12.238 25.963 6.067 1.00 40.28 96 ASP A CA 1
ATOM 761 C C . ASP A 1 96 ? 10.952 25.935 5.233 1.00 40.28 96 ASP A C 1
ATOM 763 O O . ASP A 1 96 ? 10.579 24.953 4.596 1.00 40.28 96 ASP A O 1
ATOM 767 N N . ARG A 1 97 ? 10.408 27.156 5.158 1.00 34.16 97 ARG A N 1
ATOM 768 C CA . ARG A 1 97 ? 9.428 27.723 4.226 1.00 34.16 97 ARG A CA 1
ATOM 769 C C . ARG A 1 97 ? 7.967 27.388 4.481 1.00 34.16 97 ARG A C 1
ATOM 771 O O . ARG A 1 97 ? 7.414 26.393 4.024 1.00 34.16 97 ARG A O 1
ATOM 778 N N . GLY A 1 98 ? 7.340 28.350 5.158 1.00 43.78 98 GLY A N 1
ATOM 779 C CA . GLY A 1 98 ? 5.900 28.510 5.194 1.00 43.78 98 GLY A CA 1
ATOM 780 C C . GLY A 1 98 ? 5.308 28.604 3.793 1.00 43.78 98 GLY A C 1
ATOM 781 O O . GLY A 1 98 ? 5.886 29.222 2.904 1.00 43.78 98 GLY A O 1
ATOM 782 N N . LEU A 1 99 ? 4.157 27.963 3.641 1.00 39.06 99 LEU A N 1
ATOM 783 C CA . LEU A 1 99 ? 3.017 28.414 2.852 1.00 39.06 99 LEU A CA 1
ATOM 784 C C . LEU A 1 99 ? 1.873 27.431 3.131 1.00 39.06 99 LEU A C 1
ATOM 786 O O . LEU A 1 99 ? 1.866 26.293 2.672 1.00 39.06 99 LEU A O 1
ATOM 790 N N . GLU A 1 100 ? 0.977 27.917 3.985 1.00 38.75 100 GLU A N 1
ATOM 791 C CA . GLU A 1 100 ? -0.459 27.647 4.043 1.00 38.75 100 GLU A CA 1
ATOM 792 C C . GLU A 1 100 ? -0.929 26.186 4.145 1.00 38.75 100 GLU A C 1
ATOM 794 O O . GLU A 1 100 ? -1.058 25.421 3.190 1.00 38.75 100 GLU A O 1
ATOM 799 N N . LEU A 1 101 ? -1.278 25.858 5.389 1.00 50.75 101 LEU A N 1
ATOM 800 C CA . LEU A 1 101 ? -2.096 24.734 5.815 1.00 50.75 101 LEU A CA 1
ATOM 801 C C . LEU A 1 101 ? -3.452 24.735 5.097 1.00 50.75 101 LEU A C 1
ATOM 803 O O . LEU A 1 101 ? -4.329 25.538 5.403 1.00 50.75 101 LEU A O 1
ATOM 807 N N . THR A 1 102 ? -3.670 23.753 4.232 1.00 41.62 102 THR A N 1
ATOM 808 C CA . THR A 1 102 ? -5.013 23.241 3.939 1.00 41.62 102 THR A CA 1
ATOM 809 C C . THR A 1 102 ? -4.971 21.717 3.997 1.00 41.62 102 THR A C 1
ATOM 811 O O . THR A 1 102 ? -4.396 21.045 3.143 1.00 41.62 102 THR A O 1
ATOM 814 N N . ASN A 1 103 ? -5.566 21.171 5.061 1.00 41.91 103 ASN A N 1
ATOM 815 C CA . ASN A 1 103 ? -5.760 19.741 5.322 1.00 41.91 103 ASN A CA 1
ATOM 816 C C . ASN A 1 103 ? -6.831 19.139 4.395 1.00 41.91 103 ASN A C 1
ATOM 818 O O . ASN A 1 103 ? -7.792 18.525 4.852 1.00 41.91 103 ASN A O 1
ATOM 822 N N . VAL A 1 104 ? -6.700 19.336 3.086 1.00 43.88 104 VAL A N 1
ATOM 823 C CA . VAL A 1 104 ? -7.675 18.851 2.110 1.00 43.88 104 VAL A CA 1
ATOM 824 C C . VAL A 1 104 ? -6.997 17.824 1.215 1.00 43.88 104 VAL A C 1
ATOM 826 O O . VAL A 1 104 ? -5.996 18.097 0.552 1.00 43.88 104 VAL A O 1
ATOM 829 N N . TYR A 1 105 ? -7.547 16.611 1.234 1.00 40.97 105 TYR A N 1
ATOM 830 C CA . TYR A 1 105 ? -7.265 15.575 0.249 1.00 40.97 105 TYR A CA 1
ATOM 831 C C . TYR A 1 105 ? -7.436 16.183 -1.154 1.00 40.97 105 TYR A C 1
ATOM 833 O O . TYR A 1 105 ? -8.468 16.807 -1.396 1.00 40.97 105 TYR A O 1
ATOM 841 N N . PRO A 1 106 ? -6.465 16.081 -2.076 1.00 46.19 106 PRO A N 1
ATOM 842 C CA . PRO A 1 106 ? -6.580 16.776 -3.350 1.00 46.19 106 PRO A CA 1
ATOM 843 C C . PRO A 1 106 ? -7.763 16.219 -4.146 1.00 46.19 106 PRO A C 1
ATOM 845 O O . PRO A 1 106 ? -7.745 15.059 -4.555 1.00 46.19 106 PRO A O 1
ATOM 848 N N . ASN A 1 107 ? -8.779 17.061 -4.346 1.00 36.38 107 ASN A N 1
ATOM 849 C CA . ASN A 1 107 ? -9.858 16.818 -5.294 1.00 36.38 107 ASN A CA 1
ATOM 850 C C . ASN A 1 107 ? -9.262 16.841 -6.703 1.00 36.38 107 ASN A C 1
ATOM 852 O O . ASN A 1 107 ? -8.766 17.876 -7.148 1.00 36.38 107 ASN A O 1
ATOM 856 N N . TYR A 1 108 ? -9.308 15.707 -7.397 1.00 40.94 108 TYR A N 1
ATOM 857 C CA . TYR A 1 108 ? -9.100 15.673 -8.840 1.00 40.94 108 TYR A CA 1
ATOM 858 C C . TYR A 1 108 ? -10.444 15.990 -9.501 1.00 40.94 108 TYR A C 1
ATOM 860 O O . TYR A 1 108 ? -11.344 15.151 -9.501 1.00 40.94 108 TYR A O 1
ATOM 868 N N . HIS A 1 109 ? -10.577 17.224 -9.988 1.00 33.66 109 HIS A N 1
ATOM 869 C CA . HIS A 1 109 ? -11.519 17.576 -11.048 1.00 33.66 109 HIS A CA 1
ATOM 870 C C . HIS A 1 109 ? -10.826 17.426 -12.400 1.00 33.66 109 HIS A C 1
ATOM 872 O O . HIS A 1 109 ? -9.611 17.731 -12.463 1.00 33.66 109 HIS A O 1
#

Solvent-accessible surface area (backbone atoms only — not comparable to full-atom values): 6777 Å² total; per-residue (Å²): 112,70,67,60,54,48,36,51,54,39,49,53,54,45,51,53,49,18,64,74,69,75,44,61,66,87,74,61,48,72,64,58,52,50,52,50,43,57,50,42,65,59,58,74,65,50,39,58,54,52,44,50,53,53,45,37,74,74,62,40,97,56,92,73,53,68,68,58,51,51,50,53,45,48,38,54,71,37,50,71,64,37,44,53,62,76,51,68,66,97,70,81,84,79,87,86,79,91,79,80,94,68,99,62,81,83,79,86,127

Organism: Schizaphis graminum (NCBI:txid13262)